Protein AF-A0A9P9JQU4-F1 (afdb_monomer_lite)

pLDDT: mean 83.11, std 10.45, range [51.78, 95.75]

Foldseek 3Di:
DPVVVVVVVVVVVDDVVVVVVDDDPVVVVVVVVVVVVVVVVVVVVVVVVVVVVVVVVVVVVVVVVVVVVLVVPPPDPDDDDDRQVVVLVPQDADDPPQCPVVLVDPQNVVCLPDPDDDDDDDDDPPSCPSNVVSCCVPPVHDPVDDDDDDDDDD

Organism: Fusarium redolens (NCBI:txid48865)

Structure (mmCIF, N/CA/C/O backbone):
data_AF-A0A9P9JQU4-F1
#
_entry.id   AF-A0A9P9JQU4-F1
#
loop_
_atom_site.group_PDB
_atom_site.id
_atom_site.type_symbol
_atom_site.label_atom_id
_atom_site.label_alt_id
_atom_site.label_comp_id
_atom_site.label_asym_id
_atom_site.label_entity_id
_atom_site.label_seq_id
_atom_site.pdbx_PDB_ins_code
_atom_site.Cartn_x
_atom_site.Cartn_y
_atom_site.Cartn_z
_atom_site.occupancy
_atom_site.B_iso_or_equiv
_atom_site.auth_seq_id
_atom_site.auth_comp_id
_atom_site.auth_asym_id
_atom_site.auth_atom_id
_atom_site.pdbx_PDB_model_num
ATOM 1 N N . MET A 1 1 ? -48.719 -20.341 60.630 1.00 61.19 1 MET A N 1
ATOM 2 C CA . MET A 1 1 ? -49.596 -19.184 60.315 1.00 61.19 1 MET A CA 1
ATOM 3 C C . MET A 1 1 ? -49.307 -17.914 61.139 1.00 61.19 1 MET A C 1
ATOM 5 O O . MET A 1 1 ? -50.015 -16.932 60.971 1.00 61.19 1 MET A O 1
ATOM 9 N N . VAL A 1 2 ? -48.253 -17.863 61.968 1.00 79.38 2 VAL A N 1
ATOM 10 C CA . VAL A 1 2 ? -48.002 -16.730 62.890 1.00 79.38 2 VAL A CA 1
ATOM 11 C C . VAL A 1 2 ? -47.436 -15.483 62.189 1.00 79.38 2 VAL A C 1
ATOM 13 O O . VAL A 1 2 ? -47.895 -14.375 62.444 1.00 79.38 2 VAL A O 1
ATOM 16 N N . ALA A 1 3 ? -46.505 -15.651 61.244 1.00 83.38 3 ALA A N 1
ATOM 17 C CA . ALA A 1 3 ? -45.852 -14.526 60.564 1.00 83.38 3 ALA A CA 1
ATOM 18 C C . ALA A 1 3 ? -46.822 -13.654 59.740 1.00 83.38 3 ALA A C 1
ATOM 20 O O . ALA A 1 3 ? -46.713 -12.432 59.744 1.00 83.38 3 ALA A O 1
ATOM 21 N N . ALA A 1 4 ? -47.807 -14.269 59.077 1.00 84.69 4 ALA A N 1
ATOM 22 C CA . ALA A 1 4 ? -48.795 -13.544 58.277 1.00 84.69 4 ALA A CA 1
ATOM 23 C C . ALA A 1 4 ? -49.763 -12.717 59.143 1.00 84.69 4 ALA A C 1
ATOM 25 O O . ALA A 1 4 ? -50.122 -11.600 58.774 1.00 84.69 4 ALA A O 1
ATOM 26 N N . ALA A 1 5 ? -50.157 -13.240 60.310 1.00 86.12 5 ALA A N 1
ATOM 27 C CA . ALA A 1 5 ? -50.983 -12.505 61.266 1.00 86.12 5 ALA A CA 1
ATOM 28 C C . ALA A 1 5 ? -50.221 -11.303 61.848 1.00 86.12 5 ALA A C 1
ATOM 30 O O . ALA A 1 5 ? -50.758 -10.200 61.898 1.00 86.12 5 ALA A O 1
ATOM 31 N N . TYR A 1 6 ? -48.942 -11.498 62.185 1.00 85.44 6 TYR A N 1
ATOM 32 C CA . TYR A 1 6 ? -48.074 -10.439 62.699 1.00 85.44 6 TYR A CA 1
ATOM 33 C C . TYR A 1 6 ? -47.812 -9.334 61.663 1.00 85.44 6 TYR A C 1
ATOM 35 O O . TYR A 1 6 ? -47.914 -8.148 61.969 1.00 85.44 6 TYR A O 1
ATOM 43 N N . ALA A 1 7 ? -47.560 -9.707 60.404 1.00 88.88 7 ALA A N 1
ATOM 44 C CA . ALA A 1 7 ? -47.409 -8.747 59.311 1.00 88.88 7 ALA A CA 1
ATOM 45 C C . ALA A 1 7 ? -48.681 -7.906 59.099 1.00 88.88 7 ALA A C 1
ATOM 47 O O . ALA A 1 7 ? -48.601 -6.701 58.864 1.00 88.88 7 ALA A O 1
ATOM 48 N N . LYS A 1 8 ? -49.864 -8.518 59.227 1.00 86.19 8 LYS A N 1
ATOM 49 C CA . LYS A 1 8 ? -51.149 -7.819 59.100 1.00 86.19 8 LYS A CA 1
ATOM 50 C C . LYS A 1 8 ? -51.354 -6.769 60.196 1.00 86.19 8 LYS A C 1
ATOM 52 O O . LYS A 1 8 ? -51.840 -5.682 59.890 1.00 86.19 8 LYS A O 1
ATOM 57 N N . ASP A 1 9 ? -50.983 -7.073 61.439 1.00 88.94 9 ASP A N 1
ATOM 58 C CA . ASP A 1 9 ? -51.073 -6.107 62.540 1.00 88.94 9 ASP A CA 1
ATOM 59 C C . ASP A 1 9 ? -50.064 -4.964 62.395 1.00 88.94 9 ASP A C 1
ATOM 61 O O . ASP A 1 9 ? -50.419 -3.811 62.634 1.00 88.94 9 ASP A O 1
ATOM 65 N N . LEU A 1 10 ? -48.850 -5.239 61.911 1.00 86.38 10 LEU A N 1
ATOM 66 C CA . LEU A 1 10 ? -47.860 -4.197 61.618 1.00 86.38 10 LEU A CA 1
ATOM 67 C C . LEU A 1 10 ? -48.324 -3.244 60.511 1.00 86.38 10 LEU A C 1
ATOM 69 O O . LEU A 1 10 ? -48.215 -2.028 60.658 1.00 86.38 10 LEU A O 1
ATOM 73 N N . LEU A 1 11 ? -48.898 -3.769 59.424 1.00 84.62 11 LEU A N 1
ATOM 74 C CA . LEU A 1 11 ? -49.412 -2.944 58.325 1.00 84.62 11 LEU A CA 1
ATOM 75 C C . LEU A 1 11 ? -50.556 -2.020 58.769 1.00 84.62 11 LEU A C 1
ATOM 77 O O . LEU A 1 11 ? -50.704 -0.929 58.226 1.00 84.62 11 LEU A O 1
ATOM 81 N N . ARG A 1 12 ? -51.336 -2.416 59.784 1.00 85.62 12 ARG A N 1
ATOM 82 C CA . ARG A 1 12 ? -52.391 -1.573 60.373 1.00 85.62 12 ARG A CA 1
ATOM 83 C C . ARG A 1 12 ? -51.852 -0.386 61.170 1.00 85.62 12 ARG A C 1
ATOM 85 O O . ARG A 1 12 ? -52.590 0.576 61.360 1.00 85.62 12 ARG A O 1
ATOM 92 N N . GLN A 1 13 ? -50.596 -0.431 61.618 1.00 88.56 13 GLN A N 1
ATOM 93 C CA . GLN A 1 13 ? -49.961 0.679 62.335 1.00 88.56 13 GLN A CA 1
ATOM 94 C C . GLN A 1 13 ? -49.404 1.760 61.398 1.00 88.56 13 GLN A C 1
ATOM 96 O O . GLN A 1 13 ? -49.050 2.843 61.863 1.00 88.56 13 GLN A O 1
ATOM 101 N N . ILE A 1 14 ? -49.330 1.502 60.087 1.00 85.94 14 ILE A N 1
ATOM 102 C CA . ILE A 1 14 ? -48.788 2.450 59.112 1.00 85.94 14 ILE A CA 1
ATOM 103 C C . ILE A 1 14 ? -49.925 3.338 58.576 1.00 85.94 14 ILE A C 1
ATOM 105 O O . ILE A 1 14 ? -50.835 2.839 57.911 1.00 85.94 14 ILE A O 1
ATOM 109 N N . PRO A 1 15 ? -49.887 4.666 58.802 1.00 86.56 15 PRO A N 1
ATOM 110 C CA . PRO A 1 15 ? -50.894 5.571 58.265 1.00 86.56 15 PRO A CA 1
ATOM 111 C C . PRO A 1 15 ? -50.867 5.573 56.725 1.00 86.56 15 PRO A C 1
ATOM 113 O O . PRO A 1 15 ? -49.796 5.781 56.145 1.00 86.56 15 PRO A O 1
ATOM 116 N N . PRO A 1 16 ? -52.020 5.458 56.038 1.00 81.75 16 PRO A N 1
ATOM 117 C CA . PRO A 1 16 ? -52.082 5.438 54.572 1.00 81.75 16 PRO A CA 1
ATOM 118 C C . PRO A 1 16 ? -51.465 6.678 53.911 1.00 81.75 16 PRO A C 1
ATOM 120 O O . PRO A 1 16 ? -50.932 6.601 52.807 1.00 81.75 16 PRO A O 1
ATOM 123 N N . ASN A 1 17 ? -51.506 7.822 54.599 1.00 83.38 17 AS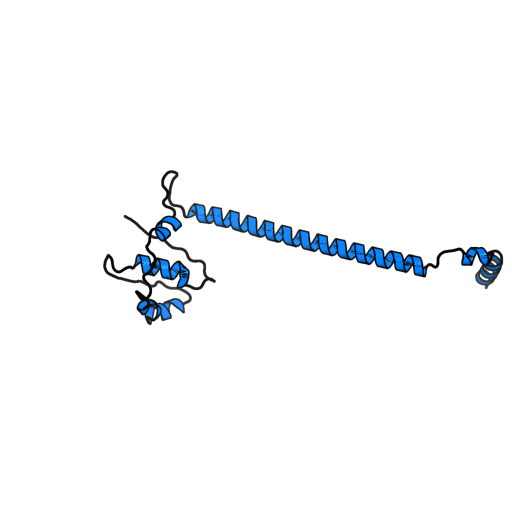N A N 1
ATOM 124 C CA . ASN A 1 17 ? -50.927 9.076 54.118 1.00 83.38 17 ASN A CA 1
ATOM 125 C C . ASN A 1 17 ? -49.395 9.027 54.047 1.00 83.38 17 ASN A C 1
ATOM 127 O O . ASN A 1 17 ? -48.827 9.651 53.159 1.00 83.38 17 ASN A O 1
ATOM 131 N N . LYS A 1 18 ? -48.730 8.257 54.924 1.00 82.56 18 LYS A N 1
ATOM 132 C CA . LYS A 1 18 ? -47.275 8.055 54.852 1.00 82.56 18 LYS A CA 1
ATOM 133 C C . LYS A 1 18 ? -46.901 7.203 53.642 1.00 82.56 18 LYS A C 1
ATOM 135 O O . LYS A 1 18 ? -45.990 7.559 52.918 1.00 82.56 18 LYS A O 1
ATOM 140 N N . VAL A 1 19 ? -47.672 6.151 53.359 1.00 80.44 19 VAL A N 1
ATOM 141 C CA . VAL A 1 19 ? -47.444 5.280 52.190 1.00 80.44 19 VAL A CA 1
ATOM 142 C C . VAL A 1 19 ? -47.670 6.023 50.869 1.00 80.44 19 VAL A C 1
ATOM 144 O O . VAL A 1 19 ? -46.965 5.778 49.900 1.00 80.44 19 VAL A O 1
ATOM 147 N N . LYS A 1 20 ? -48.638 6.947 50.818 1.00 80.06 20 LYS A N 1
ATOM 148 C CA . LYS A 1 20 ? -48.900 7.775 49.627 1.00 80.06 20 LYS A CA 1
ATOM 149 C C . LYS A 1 20 ? -47.870 8.885 49.402 1.00 80.06 20 LYS A C 1
ATOM 151 O O . LYS A 1 20 ? -47.762 9.358 48.277 1.00 80.06 20 LYS A O 1
ATOM 156 N N . ALA A 1 21 ? -47.182 9.324 50.456 1.00 84.00 21 ALA A N 1
ATOM 157 C CA . ALA A 1 21 ? -46.126 10.331 50.373 1.00 84.00 21 ALA A CA 1
ATOM 158 C C . ALA A 1 21 ? -44.776 9.740 49.925 1.00 84.00 21 ALA A C 1
ATOM 160 O O . ALA A 1 21 ? -43.904 10.488 49.493 1.00 84.00 21 ALA A O 1
ATOM 161 N N . GLU A 1 22 ? -44.608 8.419 50.016 1.00 84.75 22 GLU A N 1
ATOM 162 C CA . GLU A 1 22 ? -43.415 7.720 49.540 1.00 84.75 22 GLU A CA 1
ATOM 163 C C . GLU A 1 22 ? -43.384 7.622 48.011 1.00 84.75 22 GLU A C 1
ATOM 165 O O . GLU A 1 22 ? -44.410 7.427 47.349 1.00 84.75 22 GLU A O 1
ATOM 170 N N . ARG A 1 23 ? -42.180 7.724 47.438 1.00 83.69 23 ARG A N 1
ATOM 171 C CA . ARG A 1 23 ? -41.975 7.542 45.995 1.00 83.69 23 ARG A CA 1
ATOM 172 C C . ARG A 1 23 ? -42.249 6.094 45.611 1.00 83.69 23 ARG A C 1
ATOM 174 O O . ARG A 1 23 ? -41.894 5.160 46.333 1.00 83.69 23 ARG A O 1
ATOM 181 N N . ARG A 1 24 ? -42.854 5.883 44.440 1.00 88.25 24 ARG A N 1
ATOM 182 C CA . ARG A 1 24 ? -43.047 4.521 43.941 1.00 88.25 24 ARG A CA 1
ATOM 183 C C . ARG A 1 24 ? -41.698 3.952 43.536 1.00 88.25 24 ARG A C 1
ATOM 185 O O . ARG A 1 24 ? -40.917 4.597 42.844 1.00 88.25 24 ARG A O 1
ATOM 192 N N . ILE A 1 25 ? -41.472 2.693 43.892 1.00 88.06 25 ILE A N 1
ATOM 193 C CA . ILE A 1 25 ? -40.249 1.987 43.506 1.00 88.06 25 ILE A CA 1
ATOM 194 C C . ILE A 1 25 ? -40.084 1.904 41.981 1.00 88.06 25 ILE A C 1
ATOM 196 O O . ILE A 1 25 ? -38.965 1.930 41.489 1.00 88.06 25 ILE A O 1
ATOM 200 N N . GLY A 1 26 ? -41.191 1.875 41.228 1.00 86.56 26 GLY A N 1
ATOM 201 C CA . GLY A 1 26 ? -41.170 1.903 39.763 1.00 86.56 26 GLY A CA 1
ATOM 202 C C . GLY A 1 26 ? -40.584 3.191 39.176 1.00 86.56 26 GLY A C 1
ATOM 203 O O . GLY A 1 26 ? -39.917 3.124 38.148 1.00 86.56 26 GLY A O 1
ATOM 204 N N . ASP A 1 27 ? -40.765 4.333 39.846 1.00 87.44 27 ASP A N 1
ATOM 205 C CA . ASP A 1 27 ? -40.226 5.622 39.392 1.00 87.44 27 ASP A CA 1
ATOM 206 C C . ASP A 1 27 ? -38.703 5.654 39.602 1.00 87.44 27 ASP A C 1
ATOM 208 O O . ASP A 1 27 ? -37.955 6.003 38.697 1.00 87.44 27 ASP A O 1
ATOM 212 N N . ILE A 1 28 ? -38.241 5.169 40.761 1.00 89.44 28 ILE A N 1
ATOM 213 C CA . ILE A 1 28 ? -36.812 5.041 41.093 1.00 89.44 28 ILE A CA 1
ATOM 214 C C . ILE A 1 28 ? -36.116 4.061 40.136 1.00 89.44 28 ILE A C 1
ATOM 216 O O . ILE A 1 28 ? -35.028 4.333 39.640 1.00 89.44 28 ILE A O 1
ATOM 220 N N . LEU A 1 29 ? -36.746 2.918 39.843 1.00 89.06 29 LEU A N 1
ATOM 221 C CA . LEU A 1 29 ? -36.206 1.937 38.897 1.00 89.06 29 LEU A CA 1
ATOM 222 C C . LEU A 1 29 ? -36.136 2.482 37.465 1.00 89.06 29 LEU A C 1
ATOM 224 O O . LEU A 1 29 ? -35.233 2.102 36.723 1.00 89.06 29 LEU A O 1
ATOM 228 N N . SER A 1 30 ? -37.068 3.358 37.082 1.00 88.81 30 SER A N 1
ATOM 229 C CA . SER A 1 30 ? -37.062 3.998 35.763 1.00 88.81 30 SER A CA 1
ATOM 230 C C . SER A 1 30 ? -35.917 5.005 35.643 1.00 88.81 30 SER A C 1
ATOM 232 O O . SER A 1 30 ? -35.189 4.954 34.657 1.00 88.81 30 SER A O 1
ATOM 234 N N . GLU A 1 31 ? -35.695 5.832 36.670 1.00 88.31 31 GLU A N 1
ATOM 235 C CA . GLU A 1 31 ? -34.550 6.757 36.740 1.00 88.31 31 GLU A CA 1
ATOM 236 C C . GLU A 1 31 ? -33.215 6.005 36.650 1.00 88.31 31 GLU A C 1
ATOM 238 O O . GLU A 1 31 ? -32.386 6.308 35.796 1.00 88.31 31 GLU A O 1
ATOM 243 N N . ILE A 1 32 ? -33.046 4.942 37.441 1.00 89.88 32 ILE A N 1
ATOM 244 C CA . ILE A 1 32 ? -31.831 4.111 37.417 1.00 89.88 32 ILE A CA 1
ATOM 245 C C . ILE A 1 32 ? -31.625 3.457 36.043 1.00 89.88 32 ILE A C 1
ATOM 247 O O . ILE A 1 32 ? -30.493 3.325 35.580 1.00 89.88 32 ILE A O 1
ATOM 251 N N . ALA A 1 33 ? -32.700 3.024 35.378 1.00 88.25 33 ALA A N 1
ATOM 252 C CA . ALA A 1 33 ? -32.613 2.418 34.053 1.00 88.25 33 ALA A CA 1
ATOM 253 C C . ALA A 1 33 ? -32.197 3.425 32.969 1.00 88.25 33 ALA A C 1
ATOM 255 O O . ALA A 1 33 ? -31.496 3.043 32.028 1.00 88.25 33 ALA A O 1
ATOM 256 N N . GLU A 1 34 ? -32.619 4.686 33.083 1.00 88.69 34 GLU A N 1
ATOM 257 C CA . GLU A 1 34 ? -32.172 5.769 32.202 1.00 88.69 34 GLU A CA 1
ATOM 258 C C . GLU A 1 34 ? -30.701 6.112 32.450 1.00 88.69 34 GLU A C 1
ATOM 260 O O . GLU A 1 34 ? -29.909 6.061 31.506 1.00 88.69 34 GLU A O 1
ATOM 265 N N . GLU A 1 35 ? -30.305 6.314 33.710 1.00 88.75 35 GLU A N 1
ATOM 266 C CA . GLU A 1 35 ? -28.910 6.567 34.095 1.00 88.75 35 GLU A CA 1
ATOM 267 C C . GLU A 1 35 ? -27.976 5.447 33.618 1.00 88.75 35 GLU A C 1
ATOM 269 O O . GLU A 1 35 ? -26.934 5.706 33.015 1.00 88.75 35 GLU A O 1
ATOM 274 N N . HIS A 1 36 ? -28.365 4.180 33.798 1.00 89.00 36 HIS A N 1
ATOM 275 C CA . HIS A 1 36 ? -27.583 3.043 33.309 1.00 89.00 36 HIS A CA 1
ATOM 276 C C . HIS A 1 36 ? -27.415 3.043 31.788 1.00 89.00 36 HIS A C 1
ATOM 278 O O . HIS A 1 36 ? -26.376 2.611 31.282 1.00 89.00 36 HIS A O 1
ATOM 284 N N . ARG A 1 37 ? -28.434 3.489 31.046 1.00 90.00 37 ARG A N 1
ATOM 285 C CA . ARG A 1 37 ? -28.402 3.529 29.581 1.00 90.00 37 ARG A CA 1
ATOM 286 C C . ARG A 1 37 ? -27.469 4.631 29.084 1.00 90.00 37 ARG A C 1
ATOM 288 O O . ARG A 1 37 ? -26.767 4.417 28.094 1.00 90.00 37 ARG A O 1
ATOM 295 N N . ASP A 1 38 ? -27.436 5.766 29.771 1.00 91.19 38 ASP A N 1
ATOM 296 C CA . ASP A 1 38 ? -26.514 6.857 29.461 1.00 91.19 38 ASP A CA 1
ATOM 297 C C . ASP A 1 38 ? -25.076 6.487 29.829 1.00 91.19 38 ASP A C 1
ATOM 299 O O . ASP A 1 38 ? -24.183 6.616 28.994 1.00 91.19 38 ASP A O 1
ATOM 303 N N . VAL A 1 39 ? -24.857 5.874 30.995 1.00 92.81 39 VAL A N 1
ATOM 304 C CA . VAL A 1 39 ? -23.548 5.325 31.378 1.00 92.81 39 VAL A CA 1
ATOM 305 C C . VAL A 1 39 ? -23.052 4.307 30.346 1.00 92.81 39 VAL A C 1
ATOM 307 O O . VAL A 1 39 ? -21.905 4.377 29.906 1.00 92.81 39 VAL A O 1
ATOM 310 N N . ALA A 1 40 ? -23.909 3.388 29.890 1.00 91.94 40 ALA A N 1
ATOM 311 C CA . ALA A 1 40 ? -23.548 2.420 28.853 1.00 91.94 40 ALA A CA 1
ATOM 312 C C . ALA A 1 40 ? -23.171 3.089 27.517 1.00 91.94 40 ALA A C 1
ATOM 314 O O . ALA A 1 40 ? -22.273 2.609 26.819 1.00 91.94 40 ALA A O 1
ATOM 315 N N . ARG A 1 41 ? -23.828 4.202 27.164 1.00 93.69 41 ARG A N 1
ATOM 316 C CA . ARG A 1 41 ? -23.505 4.987 25.966 1.00 93.69 41 ARG A CA 1
ATOM 317 C C . ARG A 1 41 ? -22.137 5.651 26.088 1.00 93.69 41 ARG A C 1
ATOM 319 O O . ARG A 1 41 ? -21.348 5.561 25.151 1.00 93.69 41 ARG A O 1
ATOM 326 N N . GLU A 1 42 ? -21.834 6.244 27.238 1.00 93.75 42 GLU A N 1
ATOM 327 C CA . GLU A 1 42 ? -20.527 6.853 27.496 1.00 93.75 42 GLU A CA 1
ATOM 328 C C . GLU A 1 42 ? -19.405 5.811 27.464 1.00 93.75 42 GLU A C 1
ATOM 330 O O . GLU A 1 42 ? -18.402 6.005 26.779 1.00 93.75 42 GLU A O 1
ATOM 335 N N . TYR A 1 43 ? -19.600 4.644 28.088 1.00 92.88 43 TYR A N 1
ATOM 336 C CA . TYR A 1 43 ? -18.645 3.535 27.986 1.00 92.88 43 TYR A CA 1
ATOM 337 C C . TYR A 1 43 ? -18.407 3.092 26.538 1.00 92.88 43 TYR A C 1
ATOM 339 O O . TYR A 1 43 ? -17.263 2.844 26.150 1.00 92.88 43 TYR A O 1
ATOM 347 N N . TYR A 1 44 ? -19.465 3.004 25.726 1.00 93.88 44 TYR A N 1
ATOM 348 C CA . TYR A 1 44 ? -19.339 2.672 24.307 1.00 93.88 44 TYR A CA 1
ATOM 349 C C . TYR A 1 44 ? -18.535 3.732 23.538 1.00 93.88 44 TYR A C 1
ATOM 351 O O . TYR A 1 44 ? -17.663 3.379 22.739 1.00 93.88 44 TYR A O 1
ATOM 359 N N . ASN A 1 45 ? -18.789 5.017 23.797 1.00 95.25 45 ASN A N 1
ATOM 360 C CA . ASN A 1 45 ? -18.061 6.122 23.174 1.00 95.25 45 ASN A CA 1
ATOM 361 C C . ASN A 1 45 ? -16.571 6.086 23.541 1.00 95.25 45 ASN A C 1
ATOM 363 O O . ASN A 1 45 ? -15.728 6.107 22.646 1.00 95.25 45 ASN A O 1
ATOM 367 N N . ILE A 1 46 ? -16.249 5.912 24.827 1.00 95.75 46 ILE A N 1
ATOM 368 C CA . ILE A 1 46 ? -14.867 5.796 25.316 1.00 95.75 46 ILE A CA 1
ATOM 369 C C . ILE A 1 46 ? -14.155 4.610 24.653 1.00 95.75 46 ILE A C 1
ATOM 371 O O . ILE A 1 46 ? -13.039 4.752 24.151 1.00 95.75 46 ILE A O 1
ATOM 375 N N . ALA A 1 47 ? -14.801 3.441 24.594 1.00 94.31 47 ALA A N 1
ATOM 376 C CA . ALA A 1 47 ? -14.221 2.257 23.960 1.00 94.31 47 ALA A CA 1
ATOM 377 C C . ALA A 1 47 ? -13.953 2.478 22.460 1.00 94.31 47 ALA A C 1
ATOM 379 O O . ALA A 1 47 ? -12.926 2.042 21.930 1.00 94.31 47 ALA A O 1
ATOM 380 N N . LYS A 1 48 ? -14.858 3.183 21.771 1.00 95.56 48 LYS A N 1
ATOM 381 C CA . LYS A 1 48 ? -14.707 3.539 20.357 1.00 95.56 48 LYS A CA 1
ATOM 382 C C . LYS A 1 48 ? -13.540 4.504 20.135 1.00 95.56 48 LYS A C 1
ATOM 384 O O . LYS A 1 48 ? -12.747 4.278 19.221 1.00 95.56 48 LYS A O 1
ATOM 389 N N . GLU A 1 49 ? -13.416 5.543 20.957 1.00 95.06 49 GLU A N 1
ATOM 390 C CA . GLU A 1 49 ? -12.304 6.500 20.890 1.00 95.06 49 GLU A CA 1
ATOM 391 C C . GLU A 1 49 ? -10.961 5.830 21.185 1.00 95.06 49 GLU A C 1
ATOM 393 O O . GLU A 1 49 ? -9.995 6.032 20.449 1.00 95.06 49 GLU A O 1
ATOM 398 N N . GLN A 1 50 ? -10.905 4.951 22.189 1.00 93.00 50 GLN A N 1
ATOM 399 C CA . GLN A 1 50 ? -9.695 4.199 22.517 1.00 93.00 50 GLN A CA 1
ATOM 400 C C . GLN A 1 50 ? -9.261 3.276 21.371 1.00 93.00 50 GLN A C 1
ATOM 402 O O . GLN A 1 50 ? -8.073 3.197 21.052 1.00 93.00 50 GLN A O 1
ATOM 407 N N . LEU A 1 51 ? -10.211 2.599 20.717 1.00 94.50 51 LEU A N 1
ATOM 408 C CA . LEU A 1 51 ? -9.923 1.773 19.545 1.00 94.50 51 LEU A CA 1
ATOM 409 C C . LEU A 1 51 ? -9.391 2.616 18.379 1.00 94.50 51 LEU A C 1
ATOM 411 O O . LEU A 1 51 ? -8.466 2.190 17.685 1.00 94.50 51 LEU A O 1
ATOM 415 N N . GLN A 1 52 ? -9.958 3.803 18.160 1.00 94.00 52 GLN A N 1
ATOM 416 C CA . GLN A 1 52 ? -9.494 4.714 17.118 1.00 94.00 52 GLN A CA 1
ATOM 417 C C . GLN A 1 52 ? -8.070 5.204 17.409 1.00 94.00 52 GLN A C 1
ATOM 419 O O . GLN A 1 52 ? -7.200 5.068 16.553 1.00 94.00 52 GLN A O 1
ATOM 424 N N . ALA A 1 53 ? -7.793 5.634 18.642 1.00 93.00 53 ALA A N 1
ATOM 425 C CA . ALA A 1 53 ? -6.458 6.044 19.069 1.00 93.00 53 ALA A CA 1
ATOM 426 C C . ALA A 1 53 ? -5.420 4.916 18.914 1.00 93.00 53 ALA A C 1
ATOM 428 O O . ALA A 1 53 ? -4.292 5.162 18.485 1.00 93.00 53 ALA A O 1
ATOM 429 N N . GLN A 1 54 ? -5.792 3.662 19.201 1.00 90.00 54 GLN A N 1
ATOM 430 C CA . GLN A 1 54 ? -4.917 2.511 18.955 1.00 90.00 54 GLN A CA 1
ATOM 431 C C . GLN A 1 54 ? -4.639 2.287 17.466 1.00 90.00 54 GLN A C 1
ATOM 433 O O . GLN A 1 54 ? -3.498 1.993 17.106 1.00 90.00 54 GLN A O 1
ATOM 438 N N . LYS A 1 55 ? -5.648 2.429 16.597 1.00 91.19 55 LYS A N 1
ATOM 439 C CA . LYS A 1 55 ? -5.460 2.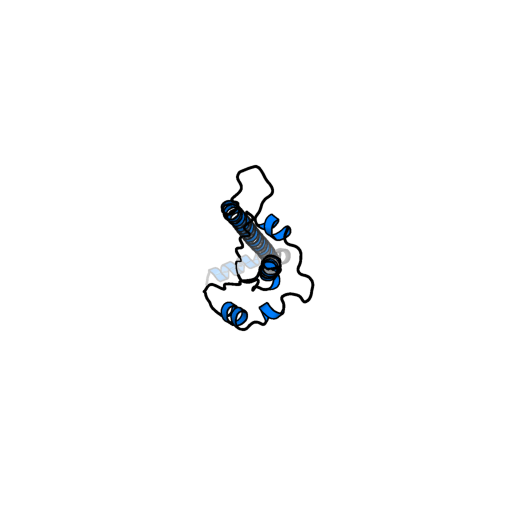335 15.141 1.00 91.19 55 LYS A CA 1
ATOM 440 C C . LYS A 1 55 ? -4.545 3.437 14.626 1.00 91.19 55 LYS A C 1
ATOM 442 O O . LYS A 1 55 ? -3.654 3.149 13.831 1.00 91.19 55 LYS A O 1
ATOM 447 N N . ASP A 1 56 ? -4.733 4.662 15.100 1.00 91.25 56 ASP A N 1
ATOM 448 C CA . ASP A 1 56 ? -3.925 5.809 14.693 1.00 91.25 56 ASP A CA 1
ATOM 449 C C . ASP A 1 56 ? -2.472 5.648 15.167 1.00 91.25 56 ASP A C 1
ATOM 451 O O . ASP A 1 56 ? -1.546 5.841 14.381 1.00 91.25 56 ASP A O 1
ATOM 455 N N . LEU A 1 57 ? -2.255 5.166 16.397 1.00 89.69 57 LEU A N 1
ATOM 456 C CA . LEU A 1 57 ? -0.924 4.826 16.910 1.00 89.69 57 LEU A CA 1
ATOM 457 C C . LEU A 1 57 ? -0.270 3.686 16.116 1.00 89.69 57 LEU A C 1
ATOM 459 O O . LEU A 1 57 ? 0.921 3.745 15.813 1.00 89.69 57 LEU A O 1
ATOM 463 N N . ALA A 1 58 ? -1.025 2.638 15.779 1.00 84.38 58 ALA A N 1
ATOM 464 C CA . ALA A 1 58 ? -0.523 1.531 14.970 1.00 84.38 58 ALA A CA 1
ATOM 465 C C . ALA A 1 58 ? -0.133 2.002 13.562 1.00 84.38 58 ALA A C 1
ATOM 467 O O . ALA A 1 58 ? 0.927 1.626 13.067 1.00 84.38 58 ALA A O 1
ATOM 468 N N . LYS A 1 59 ? -0.947 2.869 12.948 1.00 82.81 59 LYS A N 1
ATOM 469 C CA . LYS A 1 59 ? -0.661 3.488 11.651 1.00 82.81 59 LYS A CA 1
ATOM 470 C C . LYS A 1 59 ? 0.574 4.392 11.712 1.00 82.81 59 LYS A C 1
ATOM 472 O O . LYS A 1 59 ? 1.408 4.321 10.818 1.00 82.81 59 LYS A O 1
ATOM 477 N N . ALA A 1 60 ? 0.727 5.186 12.773 1.00 83.56 60 ALA A N 1
ATOM 478 C CA . ALA A 1 60 ? 1.909 6.021 12.981 1.00 83.56 60 ALA A CA 1
ATOM 479 C C . ALA A 1 60 ? 3.188 5.177 13.132 1.00 83.56 60 ALA A C 1
ATOM 481 O O . ALA A 1 60 ? 4.186 5.456 12.478 1.00 83.56 60 ALA A O 1
ATOM 482 N N . LYS A 1 61 ? 3.142 4.089 13.914 1.00 80.06 61 LYS A N 1
ATOM 483 C CA . LYS A 1 61 ? 4.270 3.148 14.054 1.00 80.06 61 LYS A CA 1
ATOM 484 C C . LYS A 1 61 ? 4.610 2.415 12.755 1.00 80.06 61 LYS A C 1
ATOM 486 O O . LYS A 1 61 ? 5.777 2.134 12.501 1.00 80.06 61 LYS A O 1
ATOM 491 N N . LEU A 1 62 ? 3.600 2.061 11.957 1.00 72.50 62 LEU A N 1
ATOM 492 C CA . LEU A 1 62 ? 3.807 1.505 10.617 1.00 72.50 62 LEU A CA 1
ATOM 493 C C . LEU A 1 62 ? 4.536 2.518 9.730 1.00 72.50 62 LEU A C 1
ATOM 495 O O . LEU A 1 62 ? 5.552 2.162 9.149 1.00 72.50 62 LEU A O 1
ATOM 499 N N . SER A 1 63 ? 4.093 3.778 9.727 1.00 79.94 63 SER A N 1
ATOM 500 C CA . SER A 1 63 ? 4.733 4.863 8.975 1.00 79.94 63 SER A CA 1
ATOM 501 C C . SER A 1 63 ? 6.184 5.116 9.401 1.00 79.94 63 SER A C 1
ATOM 503 O O . SER A 1 63 ? 7.021 5.390 8.548 1.00 79.94 63 SER A O 1
ATOM 505 N N . GLU A 1 64 ? 6.500 5.018 10.695 1.00 80.56 64 GLU A N 1
ATOM 506 C CA . GLU A 1 64 ? 7.870 5.166 11.210 1.00 80.56 64 GLU A CA 1
ATOM 507 C C . GLU A 1 64 ? 8.780 4.032 10.713 1.00 80.56 64 GLU A C 1
ATOM 509 O O . GLU A 1 64 ? 9.846 4.284 10.156 1.00 80.56 64 GLU A O 1
ATOM 514 N N . LYS A 1 65 ? 8.324 2.777 10.818 1.00 77.31 65 LYS A N 1
ATOM 515 C CA . LYS A 1 65 ? 9.066 1.615 10.301 1.00 77.31 65 LYS A CA 1
ATOM 516 C C . LYS A 1 65 ? 9.217 1.629 8.786 1.00 77.31 65 LYS A C 1
ATOM 518 O O . LYS A 1 65 ? 10.260 1.229 8.273 1.00 77.31 65 LYS A O 1
ATOM 523 N N . GLU A 1 66 ? 8.179 2.053 8.067 1.00 74.88 66 GLU A N 1
ATOM 524 C CA . GLU A 1 66 ? 8.255 2.290 6.627 1.00 74.88 66 GLU A CA 1
ATOM 525 C C . GLU A 1 66 ? 9.363 3.302 6.347 1.00 74.88 66 GLU A C 1
ATOM 527 O O . GLU A 1 66 ? 10.245 3.020 5.541 1.00 74.88 66 GLU A O 1
ATOM 532 N N . GLN A 1 67 ? 9.392 4.426 7.066 1.00 69.12 67 GLN A N 1
ATOM 533 C CA . GLN A 1 67 ? 10.411 5.458 6.901 1.00 69.12 67 GLN A CA 1
ATOM 534 C C . GLN A 1 67 ? 11.834 4.950 7.193 1.00 69.12 67 GLN A C 1
ATOM 536 O O . GLN A 1 67 ? 12.740 5.249 6.417 1.00 69.12 67 GLN A O 1
ATOM 541 N N . GLU A 1 68 ? 12.041 4.139 8.234 1.00 77.19 68 GLU A N 1
ATOM 542 C CA . GLU A 1 68 ? 13.327 3.469 8.510 1.00 77.19 68 GLU A CA 1
ATOM 543 C C . GLU A 1 68 ? 13.744 2.521 7.373 1.00 77.19 68 GLU A C 1
ATOM 545 O O . GLU A 1 68 ? 14.896 2.504 6.935 1.00 77.19 68 GLU A O 1
ATOM 550 N N . CYS A 1 69 ? 12.799 1.737 6.851 1.00 70.81 69 CYS A N 1
ATOM 551 C CA . CYS A 1 69 ? 13.055 0.835 5.731 1.00 70.81 69 CYS A CA 1
ATOM 552 C C . CYS A 1 69 ? 13.377 1.620 4.454 1.00 70.81 69 CYS A C 1
ATOM 554 O O . CYS A 1 69 ? 14.309 1.265 3.735 1.00 70.81 69 CYS A O 1
ATOM 556 N N . HIS A 1 70 ? 12.656 2.714 4.194 1.00 65.38 70 HIS A N 1
ATOM 557 C CA . HIS A 1 70 ? 12.955 3.645 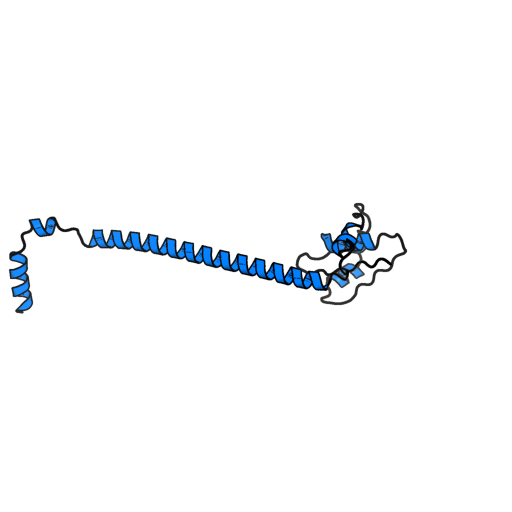3.114 1.00 65.38 70 HIS A CA 1
ATOM 558 C C . HIS A 1 70 ? 14.369 4.214 3.274 1.00 65.38 70 HIS A C 1
ATOM 560 O O . HIS A 1 70 ? 15.114 4.170 2.299 1.00 65.38 70 HIS A O 1
ATOM 566 N N . GLN A 1 71 ? 14.764 4.653 4.481 1.00 66.31 71 GLN A N 1
ATOM 567 C CA . GLN A 1 71 ? 16.112 5.154 4.810 1.00 66.31 71 GLN A CA 1
ATOM 568 C C . GLN A 1 71 ? 17.226 4.174 4.424 1.00 66.31 71 GLN A C 1
ATOM 570 O O . GLN A 1 71 ? 18.231 4.606 3.867 1.00 66.31 71 GLN A O 1
ATOM 575 N N . LEU A 1 72 ? 17.034 2.866 4.630 1.00 67.12 72 LEU A N 1
ATOM 576 C CA . LEU A 1 72 ? 18.016 1.842 4.248 1.00 67.12 72 LEU A CA 1
ATOM 577 C C . LEU A 1 72 ? 18.287 1.805 2.735 1.00 67.12 72 LEU A C 1
ATOM 579 O O . LEU A 1 72 ? 19.390 1.469 2.308 1.00 67.12 72 LEU A O 1
ATOM 583 N N . PHE A 1 73 ? 17.293 2.156 1.917 1.00 61.44 73 PHE A N 1
ATOM 584 C CA . PHE A 1 73 ? 17.457 2.225 0.470 1.00 61.44 73 PHE A CA 1
ATOM 585 C C . PHE A 1 73 ? 18.140 3.524 0.011 1.00 61.44 73 PHE A C 1
ATOM 587 O O . PHE A 1 73 ? 18.684 3.544 -1.093 1.00 61.44 73 PHE A O 1
ATOM 594 N N . TYR A 1 74 ? 18.193 4.591 0.819 1.00 60.28 74 TYR A N 1
ATOM 595 C CA . TYR A 1 74 ? 18.936 5.801 0.449 1.00 60.28 74 TYR A CA 1
ATOM 596 C C . TYR A 1 74 ? 20.443 5.512 0.462 1.00 60.28 74 TYR A C 1
ATOM 598 O O . TYR A 1 74 ? 21.093 5.510 1.502 1.00 60.28 74 TYR A O 1
ATOM 606 N N . LEU A 1 75 ? 21.024 5.316 -0.723 1.00 58.50 75 LEU A N 1
ATOM 607 C CA . LEU A 1 75 ? 22.465 5.105 -0.913 1.00 58.50 75 LEU A CA 1
ATOM 608 C C . LEU A 1 75 ? 23.325 6.358 -0.635 1.00 58.50 75 LEU A C 1
ATOM 610 O O . LEU A 1 75 ? 24.538 6.322 -0.829 1.00 58.50 75 LEU A O 1
ATOM 614 N N . THR A 1 76 ? 22.743 7.484 -0.215 1.00 51.78 76 THR A N 1
ATOM 615 C CA . THR A 1 76 ? 23.448 8.77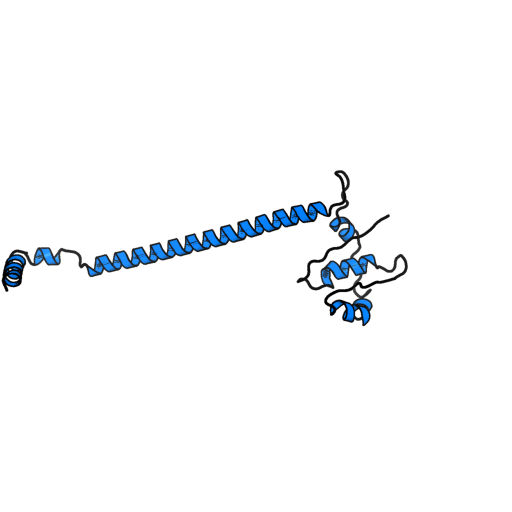1 -0.169 1.00 51.78 76 THR A CA 1
ATOM 616 C C . THR A 1 76 ? 23.827 9.172 1.248 1.00 51.78 76 THR A C 1
ATOM 618 O O . THR A 1 76 ? 23.022 9.686 2.024 1.00 51.78 76 THR A O 1
ATOM 621 N N . THR A 1 77 ? 25.108 9.005 1.552 1.00 51.84 77 THR A N 1
ATOM 622 C CA . THR A 1 77 ? 25.798 9.632 2.677 1.00 51.84 77 THR A CA 1
ATOM 623 C C . THR A 1 77 ? 25.704 11.162 2.589 1.00 51.84 77 THR A C 1
ATOM 625 O O . THR A 1 77 ? 26.329 11.795 1.738 1.00 51.84 77 THR A O 1
ATOM 628 N N . SER A 1 78 ? 24.896 11.746 3.473 1.00 55.28 78 SER A N 1
ATOM 629 C CA . SER A 1 78 ? 25.083 13.050 4.130 1.00 55.28 78 SER A CA 1
ATOM 630 C C . SER A 1 78 ? 25.376 14.328 3.320 1.00 55.28 78 SER A C 1
ATOM 632 O O . SER A 1 78 ? 25.750 15.307 3.963 1.00 55.28 78 SER A O 1
ATOM 634 N N . SER A 1 79 ? 25.248 14.417 1.985 1.00 54.44 79 SER A N 1
ATOM 635 C CA . SER A 1 79 ? 25.569 15.715 1.341 1.00 54.44 79 SER A CA 1
ATOM 636 C C . SER A 1 79 ? 24.939 16.137 0.012 1.00 54.44 79 SER A C 1
ATOM 638 O O . SER A 1 79 ? 25.161 17.293 -0.340 1.00 54.44 79 SER A O 1
ATOM 640 N N . LYS A 1 80 ? 24.164 15.339 -0.737 1.00 54.69 80 LYS A N 1
ATOM 641 C CA . LYS A 1 80 ? 23.541 15.843 -1.984 1.00 54.69 80 LYS A CA 1
ATOM 642 C C . LYS A 1 80 ? 22.168 15.233 -2.254 1.00 54.69 80 LYS A C 1
ATOM 644 O O . LYS A 1 80 ? 21.971 14.045 -2.028 1.00 54.69 80 LYS A O 1
ATOM 649 N N . ASP A 1 81 ? 21.270 16.082 -2.748 1.00 53.59 81 ASP A N 1
ATOM 650 C CA . ASP A 1 81 ? 19.824 15.940 -2.997 1.00 53.59 81 ASP A CA 1
ATOM 651 C C . ASP A 1 81 ? 19.393 14.826 -3.977 1.00 53.59 81 ASP A C 1
ATOM 653 O O . ASP A 1 81 ? 18.518 15.019 -4.820 1.00 53.59 81 ASP A O 1
ATOM 657 N N . SER A 1 82 ? 20.007 13.648 -3.932 1.00 58.44 82 SER A N 1
ATOM 658 C CA . SER A 1 82 ? 19.751 12.573 -4.891 1.00 58.44 82 SER A CA 1
ATOM 659 C C . SER A 1 82 ? 19.007 11.408 -4.245 1.00 58.44 82 SER A C 1
ATOM 661 O O . SER A 1 82 ? 19.545 10.315 -4.074 1.00 58.44 82 SER A O 1
ATOM 663 N N . THR A 1 83 ? 17.752 11.652 -3.872 1.00 68.25 83 THR A N 1
ATOM 664 C CA . THR A 1 83 ? 16.811 10.602 -3.459 1.00 68.25 83 THR A CA 1
ATOM 665 C C . THR A 1 83 ? 16.360 9.791 -4.685 1.00 68.25 83 THR A C 1
ATOM 667 O O . THR A 1 83 ? 16.353 10.313 -5.802 1.00 68.25 83 THR A O 1
ATOM 670 N N . TYR A 1 84 ? 15.962 8.517 -4.524 1.00 73.00 84 TYR A N 1
ATOM 671 C CA . TYR A 1 84 ? 15.381 7.749 -5.645 1.00 73.00 84 TYR A CA 1
ATOM 672 C C . TYR A 1 84 ? 14.148 8.441 -6.232 1.00 73.00 84 TYR A C 1
ATOM 674 O O . TYR A 1 84 ? 13.968 8.455 -7.451 1.00 73.00 84 TYR A O 1
ATOM 682 N N . GLU A 1 85 ? 13.347 9.067 -5.368 1.00 73.25 85 GLU A N 1
ATOM 683 C CA . GLU A 1 85 ? 12.227 9.922 -5.758 1.00 73.25 85 GLU A CA 1
ATOM 684 C C . GLU A 1 85 ? 12.704 11.089 -6.624 1.00 73.25 85 GLU A C 1
ATOM 686 O O . GLU A 1 85 ? 12.202 11.262 -7.730 1.00 73.25 85 GLU A O 1
ATOM 691 N N . GLY A 1 86 ? 13.756 11.797 -6.209 1.00 74.88 86 GLY A N 1
ATOM 692 C CA . GLY A 1 86 ? 14.351 12.893 -6.970 1.00 74.88 86 GLY A CA 1
ATOM 693 C C . GLY A 1 86 ? 14.854 12.456 -8.349 1.00 74.88 86 GLY A C 1
ATOM 694 O O . GLY A 1 86 ? 14.639 13.158 -9.337 1.00 74.88 86 GLY A O 1
ATOM 695 N N . TYR A 1 87 ? 15.452 11.264 -8.472 1.00 76.81 87 TYR A N 1
ATOM 696 C CA . TYR A 1 87 ? 15.840 10.725 -9.783 1.00 76.81 87 TYR A CA 1
ATOM 697 C C . TYR A 1 87 ? 14.639 10.481 -10.701 1.00 76.81 87 TYR A C 1
ATOM 699 O O . TYR A 1 87 ? 14.720 10.754 -11.899 1.00 76.81 87 TYR A O 1
ATOM 707 N N . LYS A 1 88 ? 13.524 9.983 -10.159 1.00 83.00 88 LYS A N 1
ATOM 708 C CA . LYS A 1 88 ? 12.278 9.782 -10.909 1.00 83.00 88 LYS A CA 1
ATOM 709 C C . LYS A 1 88 ? 11.603 11.114 -11.250 1.00 83.00 88 LYS A C 1
ATOM 711 O O . LYS A 1 88 ? 11.066 11.269 -12.348 1.00 83.00 88 LYS A O 1
ATOM 716 N N . GLU A 1 89 ? 11.620 12.084 -10.345 1.00 81.06 89 GLU A N 1
ATOM 717 C CA . GLU A 1 89 ? 11.039 13.411 -10.561 1.00 81.06 89 GLU A CA 1
ATOM 718 C C . GLU A 1 89 ? 11.759 14.178 -11.672 1.00 81.06 89 GLU A C 1
ATOM 720 O O . GLU A 1 89 ? 11.095 14.806 -12.492 1.00 81.06 89 GLU A O 1
ATOM 725 N N . GLN A 1 90 ? 13.083 14.024 -11.786 1.00 81.25 90 GLN A N 1
ATOM 726 C CA . GLN A 1 90 ? 13.881 14.588 -12.882 1.00 81.25 90 GLN A CA 1
ATOM 727 C C . GLN A 1 90 ? 13.539 14.019 -14.268 1.00 81.25 90 GLN A C 1
ATOM 729 O O . GLN A 1 90 ? 13.894 14.624 -15.279 1.00 81.25 90 GLN A O 1
ATOM 734 N N . VAL A 1 91 ? 12.902 12.848 -14.350 1.00 82.25 91 VAL A N 1
ATOM 735 C CA . VAL A 1 91 ? 12.466 12.288 -15.633 1.00 82.25 91 VAL A CA 1
ATOM 736 C C . VAL A 1 91 ? 11.229 13.047 -16.103 1.00 82.25 91 VAL A C 1
ATOM 738 O O . VAL A 1 91 ? 10.217 13.082 -15.404 1.00 82.25 91 VAL A O 1
ATOM 741 N N . GLU A 1 92 ? 11.290 13.619 -17.303 1.00 80.81 92 GLU A N 1
ATOM 742 C CA . GLU A 1 92 ? 10.166 14.350 -17.891 1.00 80.81 92 GLU A CA 1
ATOM 743 C C . GLU A 1 92 ? 8.889 13.504 -17.957 1.00 80.81 92 GLU A C 1
ATOM 745 O O . GLU A 1 92 ? 8.917 12.278 -18.129 1.00 80.81 92 GLU A O 1
ATOM 750 N N . GLU A 1 93 ? 7.743 14.172 -17.825 1.00 78.69 93 GLU A N 1
ATOM 751 C CA . GLU A 1 93 ? 6.464 13.516 -18.036 1.00 78.69 93 GLU A CA 1
ATOM 752 C C . GLU A 1 93 ? 6.309 13.056 -19.480 1.00 78.69 93 GLU A C 1
ATOM 754 O O . GLU A 1 93 ? 6.761 13.665 -20.452 1.00 78.69 93 GLU A O 1
ATOM 759 N N . ARG A 1 94 ? 5.610 11.938 -19.621 1.00 79.81 94 ARG A N 1
ATOM 760 C CA . ARG A 1 94 ? 5.364 11.342 -20.918 1.00 79.81 94 ARG A CA 1
ATOM 761 C C . ARG A 1 94 ? 4.449 12.230 -21.759 1.00 79.81 94 ARG A C 1
ATOM 763 O O . ARG A 1 94 ? 3.296 12.462 -21.403 1.00 79.81 94 ARG A O 1
ATOM 770 N N . VAL A 1 95 ? 4.903 12.577 -22.963 1.00 76.50 95 VAL A N 1
ATOM 771 C CA . VAL A 1 95 ? 4.043 13.193 -23.982 1.00 76.50 95 VAL A CA 1
ATOM 772 C C . VAL A 1 95 ? 2.883 12.248 -24.327 1.00 76.50 95 VAL A C 1
ATOM 774 O O . VAL A 1 95 ? 3.069 11.072 -24.672 1.00 76.50 95 VAL A O 1
ATOM 777 N N . LYS A 1 96 ? 1.657 12.769 -24.216 1.00 71.75 96 LYS A N 1
ATOM 778 C CA . LYS A 1 96 ? 0.408 12.022 -24.402 1.00 71.75 96 LYS A CA 1
ATOM 779 C C . LYS A 1 96 ? 0.392 11.318 -25.767 1.00 71.75 96 LYS A C 1
ATOM 781 O O . LYS A 1 96 ? 0.515 11.954 -26.804 1.00 71.75 96 LYS A O 1
ATOM 786 N N . GLY A 1 97 ? 0.230 9.992 -25.759 1.00 67.38 97 GLY A N 1
ATOM 787 C CA . GLY A 1 97 ? 0.155 9.159 -26.972 1.00 67.38 97 GLY A CA 1
ATOM 788 C C . GLY A 1 97 ? 1.415 8.345 -27.303 1.00 67.38 97 GLY A C 1
ATOM 789 O O . GLY A 1 97 ? 1.301 7.304 -27.945 1.00 67.38 97 GLY A O 1
ATOM 790 N N . ILE A 1 98 ? 2.595 8.717 -26.794 1.00 72.19 98 ILE A N 1
ATOM 791 C CA . ILE A 1 98 ? 3.865 7.995 -27.055 1.00 72.19 98 ILE A CA 1
ATOM 792 C C . ILE A 1 98 ? 3.920 6.694 -26.238 1.00 72.19 98 ILE A C 1
ATOM 794 O O . ILE A 1 98 ? 3.235 6.616 -25.241 1.00 72.19 98 ILE A O 1
ATOM 798 N N . CYS A 1 99 ? 4.653 5.637 -26.598 1.00 71.44 99 CYS A N 1
ATOM 799 C CA . CYS A 1 99 ? 4.787 4.401 -25.785 1.00 71.44 99 CYS A CA 1
ATOM 800 C C . CYS A 1 99 ? 3.489 3.616 -25.445 1.00 71.44 99 CYS A C 1
ATOM 802 O O . CYS A 1 99 ? 3.568 2.600 -24.758 1.00 71.44 99 CYS A O 1
ATOM 804 N N . LEU A 1 100 ? 2.298 3.999 -25.940 1.00 78.50 100 LEU A N 1
ATOM 805 C CA . LEU A 1 100 ? 1.052 3.232 -25.711 1.00 78.50 100 LEU A CA 1
ATOM 806 C C . LEU A 1 100 ? 1.103 1.836 -26.327 1.00 78.50 100 LEU A C 1
ATOM 808 O O . LEU A 1 100 ? 0.458 0.910 -25.836 1.00 78.50 100 LEU A O 1
ATOM 812 N N . TRP A 1 101 ? 1.858 1.694 -27.416 1.00 85.75 101 TRP A N 1
ATOM 813 C CA . TRP A 1 101 ? 2.033 0.422 -28.103 1.00 85.75 101 TRP A CA 1
ATOM 814 C C . TRP A 1 101 ? 2.648 -0.634 -27.173 1.00 85.75 101 TRP A C 1
ATOM 816 O O . TRP A 1 101 ? 2.254 -1.795 -27.241 1.00 85.75 101 TRP A O 1
ATOM 826 N N . PHE A 1 102 ? 3.540 -0.225 -26.260 1.00 89.06 102 PHE A N 1
ATOM 827 C CA . PHE A 1 102 ? 4.200 -1.119 -25.311 1.00 89.06 102 PHE A CA 1
ATOM 828 C C . PHE A 1 102 ? 3.196 -1.734 -24.332 1.00 89.06 102 PHE A C 1
ATOM 830 O O . PHE A 1 102 ? 3.196 -2.944 -24.126 1.00 89.06 102 PHE A O 1
ATOM 837 N N . LEU A 1 103 ? 2.272 -0.921 -23.808 1.00 88.00 103 LEU A N 1
ATOM 838 C CA . LEU A 1 103 ? 1.228 -1.385 -22.889 1.00 88.00 103 LEU A CA 1
ATOM 839 C C . LEU A 1 103 ? 0.315 -2.422 -23.545 1.00 88.00 103 LEU A C 1
ATOM 841 O O . LEU A 1 103 ? -0.179 -3.322 -22.878 1.00 88.00 103 LEU A O 1
ATOM 845 N N . LYS A 1 104 ? 0.098 -2.324 -24.858 1.00 89.81 104 LYS A N 1
ATOM 846 C CA . LYS A 1 104 ? -0.700 -3.291 -25.627 1.00 89.81 104 LYS A CA 1
ATOM 847 C C . LYS A 1 104 ? 0.121 -4.483 -26.121 1.00 89.81 104 LYS A C 1
ATOM 849 O O . LYS A 1 104 ? -0.438 -5.413 -26.698 1.00 89.81 104 LYS A O 1
ATOM 854 N N . HIS A 1 105 ? 1.438 -4.468 -25.931 1.00 93.06 105 HIS A N 1
ATOM 855 C CA . HIS A 1 105 ? 2.314 -5.479 -26.491 1.00 93.06 105 HIS A CA 1
ATOM 856 C C . HIS A 1 105 ? 2.117 -6.831 -25.797 1.00 93.06 105 HIS A C 1
ATOM 858 O O . HIS A 1 105 ? 2.082 -6.927 -24.569 1.00 93.06 105 HIS A O 1
ATOM 864 N N . LYS A 1 106 ? 2.058 -7.905 -26.593 1.00 94.62 106 LYS A N 1
ATOM 865 C CA . LYS A 1 106 ? 1.797 -9.273 -26.114 1.00 94.62 106 LYS A CA 1
ATOM 866 C C . LYS A 1 106 ? 2.752 -9.730 -25.006 1.00 94.62 106 LYS A C 1
ATOM 868 O O . LYS A 1 106 ? 2.331 -10.423 -24.087 1.00 94.62 106 LYS A O 1
ATOM 873 N N . HIS A 1 107 ? 4.029 -9.341 -25.074 1.00 94.00 107 HIS A N 1
ATOM 874 C CA . HIS A 1 107 ? 5.019 -9.735 -24.067 1.00 94.00 107 HIS A CA 1
ATOM 875 C C . HIS A 1 107 ? 4.808 -9.022 -22.733 1.00 94.00 107 HIS A C 1
ATOM 877 O O . HIS A 1 107 ? 4.886 -9.680 -21.702 1.00 94.00 107 HIS A O 1
ATOM 883 N N . PHE A 1 108 ? 4.464 -7.731 -22.758 1.00 93.38 108 PHE A N 1
ATOM 884 C CA . PHE A 1 108 ? 4.141 -6.978 -21.548 1.00 93.38 108 PHE A CA 1
ATOM 885 C C . PHE A 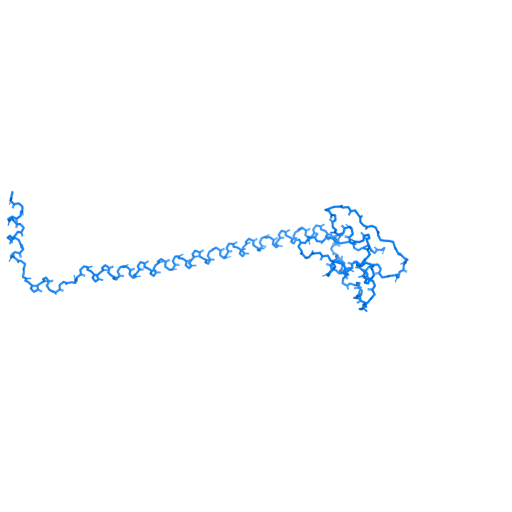1 108 ? 2.860 -7.509 -20.898 1.00 93.38 108 PHE A C 1
ATOM 887 O O . PHE A 1 108 ? 2.855 -7.824 -19.717 1.00 93.38 108 PHE A O 1
ATOM 894 N N . GLN A 1 109 ? 1.802 -7.714 -21.687 1.00 93.06 109 GLN A N 1
ATOM 895 C CA . GLN A 1 109 ? 0.531 -8.262 -21.200 1.00 93.06 109 GLN A CA 1
ATOM 896 C C . GLN A 1 109 ? 0.670 -9.674 -20.621 1.00 93.06 109 GLN A C 1
ATOM 898 O O . GLN A 1 109 ? -0.000 -10.015 -19.651 1.00 93.06 109 GLN A O 1
ATOM 903 N N . ARG A 1 110 ? 1.536 -10.508 -21.209 1.00 94.69 110 ARG A N 1
ATOM 904 C CA . ARG A 1 110 ? 1.845 -11.830 -20.658 1.00 94.69 110 ARG A CA 1
ATOM 905 C C . ARG A 1 110 ? 2.611 -11.716 -19.345 1.00 94.69 110 ARG A C 1
ATOM 907 O O . ARG A 1 110 ? 2.242 -12.397 -18.403 1.00 94.69 110 ARG A O 1
ATOM 914 N N . TRP A 1 111 ? 3.635 -10.868 -19.294 1.00 94.69 111 TRP A N 1
ATOM 915 C CA . TRP A 1 111 ? 4.428 -10.642 -18.086 1.00 94.69 111 TRP A CA 1
ATOM 916 C C . TRP A 1 111 ? 3.576 -10.105 -16.931 1.00 94.69 111 TRP A C 1
ATOM 918 O O . TRP A 1 111 ? 3.658 -10.619 -15.827 1.00 94.69 111 TRP A O 1
ATOM 928 N N . LEU A 1 112 ? 2.669 -9.163 -17.205 1.00 91.75 112 LEU A N 1
ATOM 929 C CA . LEU A 1 112 ? 1.778 -8.585 -16.197 1.00 91.75 112 LEU A CA 1
ATOM 930 C C . LEU A 1 112 ? 0.823 -9.613 -15.560 1.00 91.75 112 LEU A C 1
ATOM 932 O O . LEU A 1 112 ? 0.341 -9.402 -14.455 1.00 91.75 112 LEU A O 1
ATOM 936 N N . LYS A 1 113 ? 0.526 -10.711 -16.265 1.00 91.94 113 LYS A N 1
ATOM 937 C CA . LYS A 1 113 ? -0.328 -11.807 -15.776 1.00 91.94 113 LYS A CA 1
ATOM 938 C C . LYS A 1 113 ? 0.452 -12.921 -15.074 1.00 91.94 113 LYS A C 1
ATOM 940 O O . LYS A 1 113 ? -0.171 -13.864 -14.600 1.00 91.94 113 LYS A O 1
ATOM 945 N N . GLN A 1 114 ? 1.782 -12.880 -15.095 1.00 91.56 114 GLN A N 1
ATOM 946 C CA . GLN A 1 114 ? 2.617 -13.874 -14.429 1.00 91.56 114 GLN A CA 1
ATOM 947 C C . GLN A 1 114 ? 2.823 -13.479 -12.968 1.00 91.56 114 GLN A C 1
ATOM 949 O O . GLN A 1 114 ? 3.010 -12.304 -12.668 1.00 91.56 114 GLN A O 1
ATOM 954 N N . ASP A 1 115 ? 2.856 -14.468 -12.075 1.00 87.94 115 ASP A N 1
ATOM 955 C CA . ASP A 1 115 ? 3.105 -14.223 -10.649 1.00 87.94 115 ASP A CA 1
ATOM 956 C C . ASP A 1 115 ? 4.544 -13.747 -10.388 1.00 87.94 115 ASP A C 1
ATOM 958 O O . ASP A 1 115 ? 4.809 -13.015 -9.438 1.00 87.94 115 ASP A O 1
ATOM 962 N N . SER A 1 116 ? 5.498 -14.171 -11.228 1.00 90.19 116 SER A N 1
ATOM 963 C CA . SER A 1 116 ? 6.902 -13.761 -11.143 1.00 90.19 116 SER A CA 1
ATOM 964 C C . SER A 1 116 ? 7.640 -13.923 -12.476 1.00 90.19 116 SER A C 1
ATOM 966 O O . SER A 1 116 ? 7.244 -14.712 -13.338 1.00 90.19 116 SER A O 1
ATOM 968 N N . GLY A 1 117 ? 8.738 -13.181 -12.635 1.00 91.38 117 GLY A N 1
ATOM 969 C CA . GLY A 1 117 ? 9.652 -13.293 -13.773 1.00 91.38 117 GLY A CA 1
ATOM 970 C C . GLY A 1 117 ? 10.147 -11.934 -14.282 1.00 91.38 117 GLY A C 1
ATOM 971 O O . GLY A 1 117 ? 9.484 -10.918 -14.073 1.00 91.38 117 GLY A O 1
ATOM 972 N N . PRO A 1 118 ? 11.313 -11.877 -14.948 1.00 93.94 118 PRO A N 1
ATOM 973 C CA . PRO A 1 118 ? 11.845 -10.628 -15.479 1.00 93.94 118 PRO A CA 1
ATOM 974 C C . PRO A 1 118 ? 11.194 -10.244 -16.817 1.00 93.94 118 PRO A C 1
ATOM 976 O O . PRO A 1 118 ? 10.960 -11.092 -17.680 1.00 93.94 118 PRO A O 1
ATOM 979 N N . LEU A 1 119 ? 10.987 -8.941 -17.027 1.00 93.50 119 LEU A N 1
ATOM 980 C CA . LEU A 1 119 ? 10.718 -8.355 -18.340 1.00 93.50 119 LEU A CA 1
ATOM 981 C C . LEU A 1 119 ? 11.897 -7.475 -18.744 1.00 93.50 119 LEU A C 1
ATOM 983 O O . LEU A 1 119 ? 12.156 -6.450 -18.119 1.00 93.50 119 LEU A O 1
ATOM 987 N N . LEU A 1 120 ? 12.589 -7.861 -19.814 1.00 93.19 120 LEU A N 1
ATOM 988 C CA . LEU A 1 120 ? 13.671 -7.067 -20.383 1.00 93.19 120 LEU A CA 1
ATOM 989 C C . LEU A 1 120 ? 13.140 -6.206 -21.531 1.00 93.19 120 LEU A C 1
ATOM 991 O O . LEU A 1 120 ? 12.501 -6.714 -22.454 1.00 93.19 120 LEU A O 1
ATOM 995 N N . VAL A 1 121 ? 13.431 -4.907 -21.481 1.00 91.38 121 VAL A N 1
ATOM 996 C CA . VAL A 1 121 ? 13.087 -3.948 -22.535 1.00 91.38 121 VAL A CA 1
ATOM 997 C C . VAL A 1 121 ? 14.370 -3.316 -23.050 1.00 91.38 121 VAL A C 1
ATOM 999 O O . VAL A 1 121 ? 15.075 -2.635 -22.309 1.00 91.38 121 VAL A O 1
ATOM 1002 N N . THR A 1 122 ? 14.668 -3.531 -24.327 1.00 90.38 122 THR A N 1
ATOM 1003 C CA . THR A 1 122 ? 15.800 -2.913 -25.019 1.00 90.38 122 THR A CA 1
ATOM 1004 C C . THR A 1 122 ? 15.300 -1.780 -25.907 1.00 90.38 122 THR A C 1
ATOM 1006 O O . THR A 1 122 ? 14.261 -1.891 -26.557 1.00 90.38 122 THR A O 1
ATOM 1009 N N . ALA A 1 123 ? 16.020 -0.662 -25.913 1.00 88.31 123 ALA A N 1
ATOM 1010 C CA . ALA A 1 123 ? 15.801 0.428 -26.859 1.00 88.31 123 ALA A CA 1
ATOM 1011 C C . ALA A 1 123 ? 17.062 1.287 -26.954 1.00 88.31 123 ALA A C 1
ATOM 1013 O O . ALA A 1 123 ? 17.867 1.308 -26.014 1.00 88.31 123 ALA A O 1
ATOM 1014 N N . ASP A 1 124 ? 17.185 2.062 -28.023 1.00 89.31 124 ASP A N 1
ATOM 1015 C CA . ASP A 1 124 ? 18.334 2.938 -28.241 1.00 89.31 124 ASP A CA 1
ATOM 1016 C C . ASP A 1 124 ? 18.357 4.116 -27.249 1.00 89.31 124 ASP A C 1
ATOM 1018 O O . ASP A 1 124 ? 17.320 4.476 -26.658 1.00 89.31 124 ASP A O 1
ATOM 1022 N N . PRO A 1 125 ? 19.536 4.699 -26.962 1.00 85.56 125 PRO A N 1
ATOM 1023 C CA . PRO A 1 125 ? 19.643 5.920 -26.166 1.00 85.56 125 PRO A CA 1
ATOM 1024 C C . PRO A 1 125 ? 18.701 7.017 -26.689 1.00 85.56 125 PRO A C 1
ATOM 1026 O O . PRO A 1 125 ? 18.531 7.179 -27.890 1.00 85.56 125 PRO A O 1
ATOM 1029 N N . GLY A 1 126 ? 18.041 7.747 -25.787 1.00 82.12 126 GLY A N 1
ATOM 1030 C CA . GLY A 1 126 ? 17.086 8.799 -26.165 1.00 82.12 126 GLY A CA 1
ATOM 1031 C C . GLY A 1 126 ? 15.672 8.327 -26.546 1.00 82.12 126 GLY A C 1
ATOM 1032 O O . GLY A 1 126 ? 14.767 9.150 -26.590 1.00 82.12 126 GLY A O 1
ATOM 1033 N N . CYS A 1 127 ? 15.405 7.023 -26.707 1.00 84.19 127 CYS A N 1
ATOM 1034 C CA . CYS A 1 127 ? 14.062 6.516 -27.058 1.00 84.19 127 CYS A CA 1
ATOM 1035 C C . CYS A 1 127 ? 13.004 6.581 -25.931 1.00 84.19 127 CYS A C 1
ATOM 1037 O O . CYS A 1 127 ? 11.966 5.927 -26.023 1.00 84.19 127 CYS A O 1
ATOM 1039 N N . GLY A 1 128 ? 13.254 7.312 -24.841 1.00 85.19 128 GLY A N 1
ATOM 1040 C CA . GLY A 1 128 ? 12.269 7.500 -23.769 1.00 85.19 128 GLY A CA 1
ATOM 1041 C C . GLY A 1 128 ? 12.066 6.297 -22.837 1.00 85.19 128 GLY A C 1
ATOM 1042 O O . GLY A 1 128 ? 11.013 6.177 -22.218 1.00 85.19 128 GLY A O 1
ATOM 1043 N N . LYS A 1 129 ? 13.061 5.410 -22.690 1.00 88.94 129 LYS A N 1
ATOM 1044 C CA . LYS A 1 129 ? 13.000 4.261 -21.757 1.00 88.94 129 LYS A CA 1
ATOM 1045 C C . LYS A 1 129 ? 12.690 4.683 -20.317 1.00 88.94 129 LYS A C 1
ATOM 1047 O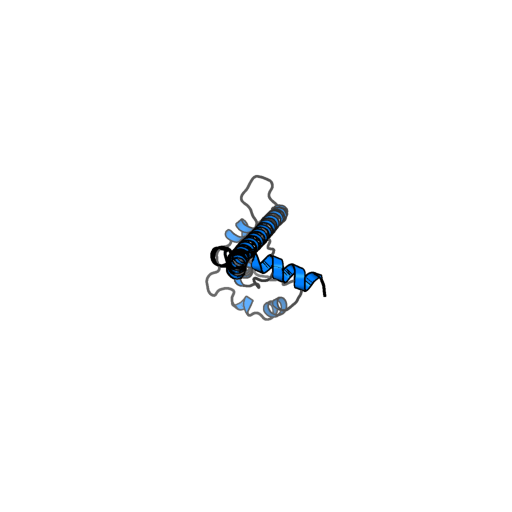 O . LYS A 1 129 ? 11.815 4.103 -19.683 1.00 88.94 129 LYS A O 1
ATOM 1052 N N . SER A 1 130 ? 13.375 5.716 -19.823 1.00 88.81 130 SER A N 1
ATOM 1053 C CA . SER A 1 130 ? 13.168 6.236 -18.466 1.00 88.81 130 SER A CA 1
ATOM 1054 C C . SER A 1 130 ? 11.770 6.834 -18.300 1.00 88.81 130 SER A C 1
ATOM 1056 O O . SER A 1 130 ? 11.119 6.601 -17.287 1.00 88.81 130 SER A O 1
ATOM 1058 N N . VAL A 1 131 ? 11.273 7.525 -19.330 1.00 89.06 131 VAL A N 1
ATOM 1059 C CA . VAL A 1 131 ? 9.913 8.087 -19.373 1.00 89.06 131 VAL A CA 1
ATOM 1060 C C . VAL A 1 131 ? 8.857 6.974 -19.342 1.00 89.06 131 VAL A C 1
ATOM 1062 O O . VAL A 1 131 ? 7.861 7.080 -18.625 1.00 89.06 131 VAL A O 1
ATOM 1065 N N . LEU A 1 132 ? 9.083 5.870 -20.065 1.00 89.69 132 LEU A N 1
ATOM 1066 C CA . LEU A 1 132 ? 8.236 4.677 -19.990 1.00 89.69 132 LEU A CA 1
ATOM 1067 C C . LEU A 1 132 ? 8.251 4.067 -18.581 1.00 89.69 132 LEU A C 1
ATOM 1069 O O . LEU A 1 132 ? 7.185 3.765 -18.052 1.00 89.69 132 LEU A O 1
ATOM 1073 N N . ALA A 1 133 ? 9.428 3.907 -17.971 1.00 90.56 133 ALA A N 1
ATOM 1074 C CA . ALA A 1 133 ? 9.553 3.357 -16.622 1.00 90.56 133 ALA A CA 1
ATOM 1075 C C . ALA A 1 133 ? 8.803 4.210 -15.586 1.00 90.56 133 ALA A C 1
ATOM 1077 O O . ALA A 1 133 ? 8.003 3.664 -14.829 1.00 90.56 133 ALA A O 1
ATOM 1078 N N . LYS A 1 134 ? 8.972 5.542 -15.613 1.00 90.06 134 LYS A N 1
ATOM 1079 C CA . LYS A 1 134 ? 8.221 6.479 -14.759 1.00 90.06 134 LYS A CA 1
ATOM 1080 C C . LYS A 1 134 ? 6.711 6.290 -14.912 1.00 90.06 134 LYS A C 1
ATOM 1082 O O . LYS A 1 134 ? 6.018 6.062 -13.928 1.00 90.06 134 LYS A O 1
ATOM 1087 N N . TYR A 1 135 ? 6.217 6.272 -16.151 1.00 90.06 135 TYR A N 1
ATOM 1088 C CA . TYR A 1 135 ? 4.793 6.064 -16.419 1.00 90.06 135 TYR A CA 1
ATOM 1089 C C . TYR A 1 135 ? 4.268 4.721 -15.882 1.00 90.06 135 TYR A C 1
ATOM 1091 O O . TYR A 1 135 ? 3.154 4.656 -15.365 1.00 90.06 135 TYR A O 1
ATOM 1099 N N . LEU A 1 136 ? 5.045 3.641 -16.011 1.00 90.19 136 LEU A N 1
ATOM 1100 C CA . LEU A 1 136 ? 4.650 2.331 -15.490 1.00 90.19 136 LEU A CA 1
ATOM 1101 C C . LEU A 1 136 ? 4.535 2.344 -13.964 1.00 90.19 136 LEU A C 1
ATOM 1103 O O . LEU A 1 136 ? 3.561 1.809 -13.444 1.00 90.19 136 LEU A O 1
ATOM 1107 N N . ILE A 1 137 ? 5.479 2.990 -13.278 1.00 89.38 137 ILE A N 1
ATOM 1108 C CA . ILE A 1 137 ? 5.472 3.137 -11.818 1.00 89.38 137 ILE A CA 1
ATOM 1109 C C . ILE A 1 137 ? 4.255 3.951 -11.357 1.00 89.38 137 ILE A C 1
ATOM 1111 O O . ILE A 1 137 ? 3.585 3.549 -10.413 1.00 89.38 137 ILE A O 1
ATOM 1115 N N . ASP A 1 138 ? 3.955 5.067 -12.027 1.00 87.62 138 ASP A N 1
ATOM 1116 C CA . ASP A 1 138 ? 2.902 5.998 -11.596 1.00 87.62 138 ASP A CA 1
ATOM 1117 C C . ASP A 1 138 ? 1.484 5.543 -11.963 1.00 87.62 138 ASP A C 1
ATOM 1119 O O . ASP A 1 138 ? 0.522 5.805 -11.236 1.00 87.62 138 ASP A O 1
ATOM 1123 N N . HIS A 1 139 ? 1.328 4.899 -13.121 1.00 86.19 139 HIS A N 1
ATOM 1124 C CA . HIS A 1 139 ? 0.009 4.676 -13.722 1.00 86.19 139 HIS A CA 1
ATOM 1125 C C . HIS A 1 139 ? -0.175 3.308 -14.382 1.00 86.19 139 HIS A C 1
ATOM 1127 O O . HIS A 1 139 ? -1.311 2.897 -14.614 1.00 86.19 139 HIS A O 1
ATOM 1133 N N . GLY A 1 140 ? 0.909 2.636 -14.776 1.00 82.81 140 GLY A N 1
ATOM 1134 C CA . GLY A 1 140 ? 0.828 1.427 -15.600 1.00 82.81 140 GLY A CA 1
ATOM 1135 C C . GLY A 1 140 ? 0.740 0.116 -14.820 1.00 82.81 140 GLY A C 1
ATOM 1136 O O . GLY A 1 140 ? 0.242 -0.867 -15.367 1.00 82.81 140 GLY A O 1
ATOM 1137 N N . LEU A 1 141 ? 1.230 0.086 -13.580 1.00 87.31 141 LEU A N 1
ATOM 1138 C CA . LEU A 1 141 ? 1.237 -1.095 -12.717 1.00 87.31 141 LEU A CA 1
ATOM 1139 C C . LEU A 1 141 ? 0.085 -1.046 -11.692 1.00 87.31 141 LEU A C 1
ATOM 1141 O O . LEU A 1 141 ? -0.387 0.040 -11.349 1.00 87.31 141 LEU A O 1
ATOM 1145 N N . PRO A 1 142 ? -0.400 -2.203 -11.199 1.00 84.25 142 PRO A N 1
ATOM 1146 C CA . PRO A 1 142 ? -1.481 -2.247 -10.218 1.00 84.25 142 PRO A CA 1
ATOM 1147 C C . PRO A 1 142 ? -1.119 -1.517 -8.917 1.00 84.25 142 PRO A C 1
ATOM 1149 O O . PRO A 1 142 ? -0.093 -1.801 -8.306 1.00 84.25 142 PRO A O 1
ATOM 1152 N N . GLN A 1 143 ? -2.006 -0.637 -8.442 1.00 75.94 143 GLN A N 1
ATOM 1153 C CA . GLN A 1 143 ? -1.820 0.107 -7.182 1.00 75.94 143 GLN A CA 1
ATOM 1154 C C . GLN A 1 143 ? -1.826 -0.791 -5.932 1.00 75.94 143 GLN A C 1
ATOM 1156 O O . GLN A 1 143 ? -1.418 -0.363 -4.860 1.00 75.94 143 GLN A O 1
ATOM 1161 N N . SER A 1 144 ? -2.287 -2.037 -6.059 1.00 80.81 144 SER A N 1
ATOM 1162 C CA . SER A 1 144 ? -2.281 -3.038 -4.987 1.00 80.81 144 SER A CA 1
ATOM 1163 C C . SER A 1 144 ? -0.918 -3.709 -4.776 1.00 80.81 144 SER A C 1
ATOM 1165 O O . SER A 1 144 ? -0.812 -4.603 -3.939 1.00 80.81 144 SER A O 1
ATOM 1167 N N . THR A 1 145 ? 0.103 -3.343 -5.553 1.00 81.06 145 THR A N 1
ATOM 1168 C CA . THR A 1 145 ? 1.431 -3.964 -5.520 1.00 81.06 145 THR A CA 1
ATOM 1169 C C . THR A 1 145 ? 2.469 -2.980 -4.990 1.00 81.06 145 THR A C 1
ATOM 1171 O O . THR A 1 145 ? 2.485 -1.814 -5.375 1.00 81.06 145 THR A O 1
ATOM 1174 N N . THR A 1 146 ? 3.378 -3.456 -4.138 1.00 84.94 146 THR A N 1
ATOM 1175 C CA . THR A 1 146 ? 4.547 -2.677 -3.714 1.00 84.94 146 THR A CA 1
ATOM 1176 C C . THR A 1 146 ? 5.541 -2.573 -4.869 1.00 84.94 146 THR A C 1
ATOM 1178 O O . THR A 1 146 ? 6.042 -3.589 -5.352 1.00 84.94 146 THR A O 1
ATOM 1181 N N . ILE A 1 147 ? 5.831 -1.350 -5.319 1.00 85.88 147 ILE A N 1
ATOM 1182 C CA . ILE A 1 147 ? 6.740 -1.087 -6.442 1.00 85.88 147 ILE A CA 1
ATOM 1183 C C . ILE A 1 147 ? 8.058 -0.525 -5.906 1.00 85.88 147 ILE A C 1
ATOM 1185 O O . ILE A 1 147 ? 8.080 0.539 -5.292 1.00 85.88 147 ILE A O 1
ATOM 1189 N N . CYS A 1 148 ? 9.165 -1.205 -6.201 1.00 85.19 148 CYS A N 1
ATOM 1190 C CA . CYS A 1 148 ? 10.517 -0.699 -5.971 1.00 85.19 148 CYS A CA 1
ATOM 1191 C C . CYS A 1 148 ? 11.152 -0.327 -7.313 1.00 85.19 148 CYS A C 1
ATOM 1193 O O . CYS A 1 148 ? 11.058 -1.090 -8.276 1.00 85.19 148 CYS A O 1
ATOM 1195 N N . TYR A 1 149 ? 11.802 0.833 -7.385 1.00 85.75 149 TYR A N 1
ATOM 1196 C CA . TYR A 1 149 ? 12.410 1.328 -8.616 1.00 85.75 149 TYR A CA 1
ATOM 1197 C C . TYR A 1 149 ? 13.797 1.908 -8.360 1.00 85.75 149 TYR A C 1
ATOM 1199 O O . TYR A 1 149 ? 14.052 2.522 -7.327 1.00 85.75 149 TYR A O 1
ATOM 1207 N N . PHE A 1 150 ? 14.679 1.724 -9.340 1.00 84.75 150 PHE A N 1
ATOM 1208 C CA . PHE A 1 150 ? 16.066 2.165 -9.290 1.00 84.75 150 PHE A CA 1
ATOM 1209 C C . PHE A 1 150 ? 16.419 2.794 -10.636 1.00 84.75 150 PHE A C 1
ATOM 1211 O O . PHE A 1 150 ? 16.378 2.127 -11.672 1.00 84.75 150 PHE A O 1
ATOM 1218 N N . PHE A 1 151 ? 16.729 4.088 -10.621 1.00 82.00 151 PHE A N 1
ATOM 1219 C CA . PHE A 1 151 ? 17.257 4.801 -11.778 1.00 82.00 151 PHE A CA 1
ATOM 1220 C C . PHE A 1 151 ? 18.752 4.995 -11.567 1.00 82.00 151 PHE A C 1
ATOM 1222 O O . PHE A 1 151 ? 19.166 5.625 -10.598 1.00 82.00 151 PHE A O 1
ATOM 1229 N N . PHE A 1 152 ? 19.551 4.450 -12.475 1.00 75.12 152 PHE A N 1
ATOM 1230 C CA . PHE A 1 152 ? 20.998 4.607 -12.453 1.00 75.12 152 PHE A CA 1
ATOM 1231 C C . PHE A 1 152 ? 21.376 5.788 -13.352 1.00 75.12 152 PHE A C 1
ATOM 1233 O O . PHE A 1 152 ? 20.926 5.866 -14.499 1.00 75.12 152 PHE A O 1
ATOM 1240 N N . LYS A 1 153 ? 22.166 6.719 -12.816 1.00 65.25 153 LYS A N 1
ATOM 1241 C CA . LYS A 1 153 ? 22.949 7.682 -13.596 1.00 65.25 153 LYS A CA 1
ATOM 1242 C C . LYS A 1 153 ? 24.419 7.310 -13.412 1.00 65.25 153 LYS A C 1
ATOM 1244 O O . LYS A 1 153 ? 24.793 6.953 -12.295 1.00 65.25 153 LYS A O 1
ATOM 1249 N N . ASP A 1 154 ? 25.184 7.365 -14.496 1.00 56.16 154 ASP A N 1
ATOM 1250 C CA . ASP A 1 154 ? 26.648 7.288 -14.449 1.00 56.16 154 ASP A CA 1
ATOM 1251 C C . ASP A 1 154 ? 27.241 8.519 -13.742 1.00 56.16 154 ASP A C 1
ATOM 1253 O O . ASP A 1 154 ? 26.640 9.619 -13.865 1.00 56.16 154 ASP A O 1
#

Radius of gyration: 37.49 Å; chains: 1; bounding box: 79×35×91 Å

InterPro domains:
  IPR056884 Nephrocystin 3-like, N-terminal [PF24883] (97-153)

Secondary structure (DSSP, 8-state):
-HHHHHHHHHHHTS-HHHHHHSPPHHHHHHHHHHHHHHHHHHHHHHHHHHHHHHHHHHHHHHHHHHHHHHHHH----SS----HHHHHHTSPPPPTTTTHHHHT-HHHHHHHTSSS--------TTSSHHHHHHHIIIIIS-TTS---------

Sequence (154 aa):
MVAAAYAKDLLRQIPPNKVKAERRIGDILSEIAEEHRDVAREYYNIAKEQLQAQKDLAKAKLSEKEQECHQLFYLTTSSKDSTYEGYKEQVEERVKGICLWFLKHKHFQRWLKQDSGPLLVTADPGCGKSVLAKYLIDHGLPQSTTICYFFFKD